Protein AF-A0A2W7A5D7-F1 (afdb_monomer_lite)

pLDDT: mean 75.1, std 20.43, range [29.75, 96.12]

Radius of gyration: 17.72 Å; chains: 1; bounding box: 40×47×45 Å

Secondary structure (DSSP, 8-state):
-B--GGGEEEEEPPPTT----SS-EEEETTEEEEEEEHHHHHHTPPP-------------S-----------EEEEEEETTTEEEEEEESS-----PPPGGGEEEPPHHHHHHTT--SEEEEE---TTSPPEEEE-HHHHT-

Sequence (142 aa):
FCLPLAMARRVILPAADDQSQGLGLTQLHQENVPLMDVADRIYQSTPLLSGSSALIPSQPASLAAAQSSPLQSILVVDSPRFGLLGLLIDGIPSLKRARQSAFSPVPATYLMMNHLRGINTLVTLGEAEPPLFLLEVDTLLL

Foldseek 3Di:
DDEDPQFWDDKAWFDPPDPPPDQAFDQDPNDTATEDEPVCLFQVPPPPPPDDDDDDDDDDDDDDDPPPPQRWMWTWTQDPVPGTHTYTDNDDDDDDDADPVQ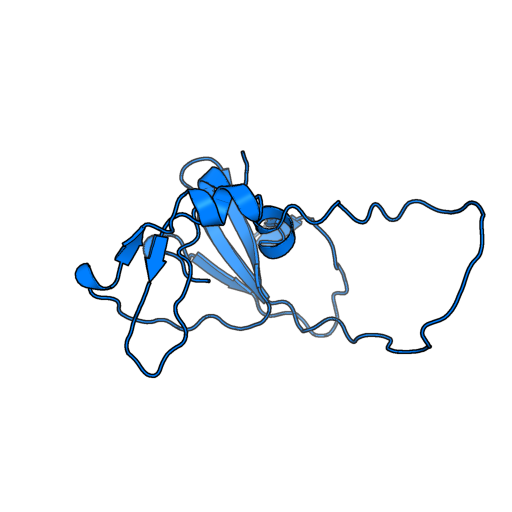KDFDDPCVCVVSVGKQFGIWGHRDPPDDIDTYGNPVTSVD

Structure (mmCIF, N/CA/C/O backbone):
data_AF-A0A2W7A5D7-F1
#
_entry.id   AF-A0A2W7A5D7-F1
#
loop_
_atom_site.group_PDB
_atom_site.id
_atom_site.type_symbol
_atom_site.label_atom_id
_atom_site.label_alt_id
_atom_site.label_comp_id
_atom_site.label_asym_id
_atom_site.label_entity_id
_atom_site.label_seq_id
_atom_site.pdbx_PDB_ins_code
_atom_site.Cartn_x
_atom_site.Cartn_y
_atom_site.Cartn_z
_atom_site.occupancy
_atom_site.B_iso_or_equiv
_atom_site.auth_seq_id
_atom_site.auth_comp_id
_atom_site.auth_asym_id
_atom_site.auth_atom_id
_atom_site.pdbx_PDB_model_num
ATOM 1 N N . PHE A 1 1 ? 2.685 5.443 4.577 1.00 90.81 1 PHE A N 1
ATOM 2 C CA . PHE A 1 1 ? 2.265 4.181 3.932 1.00 90.81 1 PHE A CA 1
ATOM 3 C C . PHE A 1 1 ? 3.191 3.045 4.344 1.00 90.81 1 PHE A C 1
ATOM 5 O O . PHE A 1 1 ? 4.313 3.319 4.757 1.00 90.81 1 PHE A O 1
ATOM 12 N N . CYS A 1 2 ? 2.737 1.796 4.268 1.00 93.62 2 CYS A N 1
ATOM 13 C CA . CYS A 1 2 ? 3.544 0.601 4.520 1.00 93.62 2 CYS A CA 1
ATOM 14 C C . CYS A 1 2 ? 3.165 -0.533 3.557 1.00 93.62 2 CYS A C 1
ATOM 16 O O . CYS A 1 2 ? 2.130 -0.478 2.902 1.00 93.62 2 CYS A O 1
ATOM 18 N N . LEU A 1 3 ? 4.012 -1.556 3.468 1.00 93.69 3 LEU A N 1
ATOM 19 C CA . LEU A 1 3 ? 3.792 -2.746 2.645 1.00 93.69 3 LEU A CA 1
ATOM 20 C C . LEU A 1 3 ? 4.443 -3.972 3.296 1.00 93.69 3 LEU A C 1
ATOM 22 O O . LEU A 1 3 ? 5.335 -3.811 4.138 1.00 93.69 3 LEU A O 1
ATOM 26 N N . PRO A 1 4 ? 4.019 -5.195 2.939 1.00 92.81 4 PRO A N 1
ATOM 27 C CA . PRO A 1 4 ? 4.643 -6.407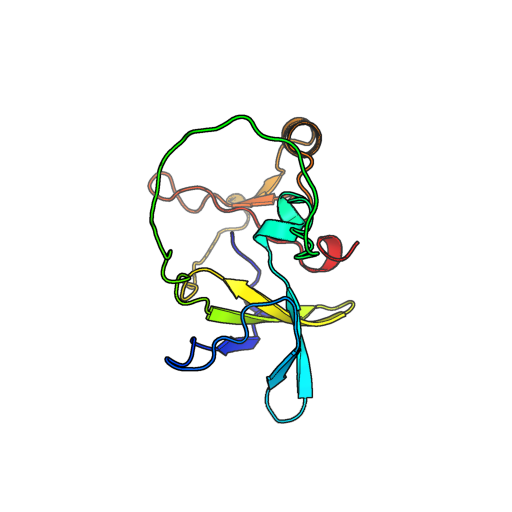 3.449 1.00 92.81 4 PRO A CA 1
ATOM 28 C C . PRO A 1 4 ? 6.107 -6.498 3.011 1.00 92.81 4 PRO A C 1
ATOM 30 O O . PRO A 1 4 ? 6.412 -6.371 1.827 1.00 92.81 4 PRO A O 1
ATOM 33 N N . LEU A 1 5 ? 7.012 -6.800 3.949 1.00 91.88 5 LEU A N 1
ATOM 34 C CA . LEU A 1 5 ? 8.445 -6.952 3.654 1.00 91.88 5 LEU A CA 1
ATOM 35 C C . LEU A 1 5 ? 8.707 -7.960 2.524 1.00 91.88 5 LEU A C 1
ATOM 37 O O . LEU A 1 5 ? 9.624 -7.760 1.741 1.00 91.88 5 LEU A O 1
ATOM 41 N N . ALA A 1 6 ? 7.888 -9.010 2.414 1.00 91.50 6 ALA A N 1
ATOM 42 C CA . ALA A 1 6 ? 8.017 -10.027 1.371 1.00 91.50 6 ALA A CA 1
ATOM 43 C C . ALA A 1 6 ? 7.894 -9.472 -0.061 1.00 91.50 6 ALA A C 1
ATOM 45 O O . ALA A 1 6 ? 8.410 -10.087 -0.987 1.00 91.50 6 ALA A O 1
ATOM 46 N N . MET A 1 7 ? 7.235 -8.321 -0.241 1.00 90.94 7 MET A N 1
ATOM 47 C CA . MET A 1 7 ? 7.134 -7.652 -1.540 1.00 90.94 7 MET A CA 1
ATOM 48 C C . MET A 1 7 ? 8.339 -6.750 -1.819 1.00 90.94 7 MET A C 1
ATOM 50 O O . MET A 1 7 ? 8.625 -6.468 -2.974 1.00 90.94 7 MET A O 1
ATOM 54 N N . ALA A 1 8 ? 9.053 -6.275 -0.795 1.00 90.94 8 ALA A N 1
ATOM 55 C CA . ALA A 1 8 ? 10.183 -5.371 -0.973 1.00 90.94 8 ALA A CA 1
ATOM 56 C C . ALA A 1 8 ? 11.430 -6.134 -1.442 1.00 90.94 8 ALA A C 1
ATOM 58 O O . ALA A 1 8 ? 11.909 -7.042 -0.764 1.00 90.94 8 ALA A O 1
ATOM 59 N N . ARG A 1 9 ? 11.999 -5.730 -2.583 1.00 89.62 9 ARG A N 1
ATOM 60 C CA . ARG A 1 9 ? 13.221 -6.328 -3.143 1.00 89.62 9 ARG A CA 1
ATOM 61 C C . ARG A 1 9 ? 14.454 -5.493 -2.852 1.00 89.62 9 ARG A C 1
ATOM 63 O O . ARG A 1 9 ? 15.475 -6.029 -2.426 1.00 89.62 9 ARG A O 1
ATOM 70 N N . ARG A 1 10 ? 14.381 -4.187 -3.117 1.00 87.31 10 ARG A N 1
ATOM 71 C CA . ARG A 1 10 ? 15.537 -3.288 -3.018 1.00 87.31 10 ARG A CA 1
ATOM 72 C C . ARG A 1 10 ? 15.103 -1.834 -2.898 1.00 87.31 10 ARG A C 1
ATOM 74 O O . ARG A 1 10 ? 14.079 -1.454 -3.445 1.00 87.31 10 ARG A O 1
ATOM 81 N N . VAL A 1 11 ? 15.926 -1.019 -2.244 1.00 87.12 11 VAL A N 1
ATOM 82 C CA . VAL A 1 11 ? 15.812 0.444 -2.260 1.00 87.12 11 VAL A CA 1
ATOM 83 C C . VAL A 1 11 ? 16.966 1.001 -3.090 1.00 87.12 11 VAL A C 1
ATOM 85 O O . VAL A 1 11 ? 18.122 0.631 -2.870 1.00 87.12 11 VAL A O 1
ATOM 88 N N . ILE A 1 12 ? 16.653 1.853 -4.058 1.00 85.56 12 ILE A N 1
ATOM 89 C CA . ILE A 1 12 ? 17.610 2.607 -4.865 1.00 85.56 12 ILE A CA 1
ATOM 90 C C . ILE A 1 12 ? 17.563 4.044 -4.358 1.00 85.56 12 ILE A C 1
ATOM 92 O O . ILE A 1 12 ? 16.501 4.666 -4.322 1.00 85.56 12 ILE A O 1
ATOM 96 N N . LEU A 1 13 ? 18.713 4.543 -3.917 1.00 81.12 13 LEU A N 1
ATOM 97 C CA . LEU A 1 13 ? 18.849 5.921 -3.467 1.00 81.12 13 LEU A CA 1
ATOM 98 C C . LEU A 1 13 ? 18.991 6.840 -4.685 1.00 81.12 13 LEU A C 1
ATOM 100 O O . LEU A 1 13 ? 19.606 6.429 -5.672 1.00 81.12 13 LEU A O 1
ATOM 104 N N . PRO A 1 14 ? 18.470 8.071 -4.616 1.00 71.25 14 PRO A N 1
ATOM 105 C CA . PRO A 1 14 ? 18.661 9.047 -5.675 1.00 71.25 14 PRO A CA 1
ATOM 106 C C . PRO A 1 14 ? 20.154 9.331 -5.843 1.00 71.25 14 PRO A C 1
ATOM 108 O O . PRO A 1 14 ? 20.849 9.681 -4.885 1.00 71.25 14 PRO A O 1
ATOM 111 N N . ALA A 1 15 ? 20.652 9.162 -7.067 1.00 62.31 15 ALA A N 1
ATOM 112 C CA . ALA A 1 15 ? 21.960 9.671 -7.443 1.00 62.31 15 ALA A CA 1
ATOM 113 C C . ALA A 1 15 ? 21.869 11.200 -7.535 1.00 62.31 15 ALA A C 1
ATOM 115 O O . ALA A 1 15 ? 20.870 11.732 -8.011 1.00 62.31 15 ALA A O 1
ATOM 116 N N . ALA A 1 16 ? 22.904 11.909 -7.087 1.00 53.22 16 ALA A N 1
ATOM 117 C CA . ALA A 1 16 ? 22.901 13.371 -6.985 1.00 53.22 16 ALA A CA 1
ATOM 118 C C . ALA A 1 16 ? 22.753 14.122 -8.329 1.00 53.22 16 ALA A C 1
ATOM 120 O O . ALA A 1 16 ? 22.679 15.347 -8.307 1.00 53.22 16 ALA A O 1
ATOM 121 N N . ASP A 1 17 ? 22.719 13.421 -9.467 1.00 47.50 17 ASP A N 1
ATOM 122 C CA . ASP A 1 17 ? 22.917 14.016 -10.795 1.00 47.50 17 ASP A CA 1
ATOM 123 C C . ASP A 1 17 ? 21.924 13.541 -11.875 1.00 47.50 17 ASP A C 1
ATOM 125 O O . ASP A 1 17 ? 22.000 13.998 -13.011 1.00 47.50 17 ASP A O 1
ATOM 129 N N . ASP A 1 18 ? 20.976 12.648 -11.557 1.00 47.59 18 ASP A N 1
ATOM 130 C CA . ASP A 1 18 ? 20.065 12.097 -12.572 1.00 47.59 18 ASP A CA 1
ATOM 131 C C . ASP A 1 18 ? 18.648 12.665 -12.413 1.00 47.59 18 ASP A C 1
ATOM 133 O O . ASP A 1 18 ? 17.798 12.147 -11.686 1.00 47.59 18 ASP A O 1
ATOM 137 N N . GLN A 1 19 ? 18.407 13.797 -13.080 1.00 44.97 19 GLN A N 1
ATOM 138 C CA . GLN A 1 19 ? 17.106 14.470 -13.152 1.00 44.97 19 GLN A CA 1
ATOM 139 C C . GLN A 1 19 ? 16.137 13.795 -14.137 1.00 44.97 19 GLN A C 1
ATOM 141 O O . GLN A 1 19 ? 15.419 14.468 -14.876 1.00 44.97 19 GLN A O 1
ATOM 146 N N . SER A 1 20 ? 16.048 12.465 -14.154 1.00 47.78 20 SER A N 1
ATOM 147 C CA . SER A 1 20 ? 14.940 11.788 -14.834 1.00 47.78 20 SER A CA 1
ATOM 148 C C . SER A 1 20 ? 13.721 11.746 -13.906 1.00 47.78 20 SER A C 1
ATOM 150 O O . SER A 1 20 ? 13.306 10.693 -13.422 1.00 47.78 20 SER A O 1
ATOM 152 N N . GLN A 1 21 ? 13.176 12.927 -13.605 1.00 48.00 21 GLN A N 1
ATOM 153 C CA . GLN A 1 21 ? 11.916 13.073 -12.886 1.00 48.00 21 GLN A CA 1
ATOM 154 C C . GLN A 1 21 ? 10.760 12.754 -13.829 1.00 48.00 21 GLN A C 1
ATOM 156 O O . GLN A 1 21 ? 10.358 13.577 -14.649 1.00 48.00 21 GLN A O 1
ATOM 161 N N . GLY A 1 22 ? 10.219 11.548 -13.715 1.00 47.97 22 GLY A N 1
ATOM 162 C CA . GLY A 1 22 ? 8.999 11.174 -14.410 1.00 47.97 22 GLY A CA 1
ATOM 163 C C . GLY A 1 22 ? 8.706 9.687 -14.306 1.00 47.97 22 GLY A C 1
ATOM 164 O O . GLY A 1 22 ? 9.617 8.868 -14.197 1.00 47.97 22 GLY A O 1
ATOM 165 N N . LEU A 1 23 ? 7.414 9.352 -14.366 1.00 52.72 23 LEU A N 1
ATOM 166 C CA . LEU A 1 23 ? 6.924 8.016 -14.711 1.00 52.72 23 LEU A CA 1
ATOM 167 C C . LEU A 1 23 ? 7.772 7.476 -15.878 1.00 52.72 23 LEU A C 1
ATOM 169 O O . LEU A 1 23 ? 7.774 8.051 -16.965 1.00 52.72 23 LEU A O 1
ATOM 173 N N . GLY A 1 24 ? 8.547 6.425 -15.632 1.00 58.00 24 GLY A N 1
ATOM 174 C CA . GLY A 1 24 ? 9.629 6.007 -16.521 1.00 58.00 24 GLY A CA 1
ATOM 175 C C . GLY A 1 24 ? 10.105 4.589 -16.231 1.00 58.00 24 GLY A C 1
ATOM 176 O O . GLY A 1 24 ? 9.426 3.828 -15.546 1.00 58.00 24 GLY A O 1
ATOM 177 N N . LEU A 1 25 ? 11.266 4.222 -16.767 1.00 55.41 25 LEU A N 1
ATOM 178 C CA . LEU A 1 25 ? 11.928 2.947 -16.499 1.00 55.41 25 LEU A CA 1
ATOM 179 C C . LEU A 1 25 ? 13.184 3.223 -15.672 1.00 55.41 25 LEU A C 1
ATOM 181 O O . LEU A 1 25 ? 13.992 4.063 -16.061 1.00 55.41 25 LEU A O 1
ATOM 185 N N . THR A 1 26 ? 13.374 2.513 -14.563 1.00 63.34 26 THR A N 1
ATOM 186 C CA . THR A 1 26 ? 14.692 2.426 -13.923 1.00 63.34 26 THR A CA 1
ATOM 187 C C . THR A 1 26 ? 15.369 1.140 -14.374 1.00 63.34 26 THR A C 1
ATOM 189 O O . THR A 1 26 ? 14.732 0.086 -14.424 1.00 63.34 26 THR A O 1
ATOM 192 N N . GLN A 1 27 ? 16.646 1.211 -14.747 1.00 58.78 27 GLN A N 1
ATOM 193 C CA . GLN A 1 27 ? 17.381 0.027 -15.172 1.00 58.78 27 GLN A CA 1
ATOM 194 C C . GLN A 1 27 ? 17.990 -0.663 -13.949 1.00 58.78 27 GLN A C 1
ATOM 196 O O . GLN A 1 27 ? 18.961 -0.186 -13.360 1.00 58.78 27 GLN A O 1
ATOM 201 N N . LEU A 1 28 ? 17.435 -1.813 -13.574 1.00 58.50 28 LEU A N 1
ATOM 202 C CA . LEU A 1 28 ? 17.959 -2.656 -12.506 1.00 58.50 28 LEU A CA 1
ATOM 203 C C . LEU A 1 28 ? 18.559 -3.919 -13.125 1.00 58.50 28 LEU A C 1
ATOM 205 O O . LEU A 1 28 ? 17.843 -4.727 -13.697 1.00 58.50 28 LEU A O 1
ATOM 209 N N . HIS A 1 29 ? 19.878 -4.102 -13.009 1.00 55.97 29 HIS A N 1
ATOM 210 C CA . HIS A 1 29 ? 20.585 -5.277 -13.551 1.00 55.97 29 HIS A CA 1
ATOM 211 C C . HIS A 1 29 ? 20.265 -5.574 -15.034 1.00 55.97 29 HIS A C 1
ATOM 213 O O . HIS A 1 29 ? 20.058 -6.724 -15.401 1.00 55.97 29 HIS A O 1
ATOM 219 N N . GLN A 1 30 ? 20.243 -4.538 -15.884 1.00 60.09 30 GLN A N 1
ATOM 220 C CA . GLN A 1 30 ? 19.884 -4.605 -17.315 1.00 60.09 30 GLN A CA 1
ATOM 221 C C . GLN A 1 30 ? 18.397 -4.866 -17.620 1.00 60.09 30 GLN A C 1
ATOM 223 O O . GLN A 1 30 ? 18.022 -4.868 -18.791 1.00 60.09 30 GLN A O 1
ATOM 228 N N . GLU A 1 31 ? 17.544 -4.994 -16.603 1.00 65.56 31 GLU A N 1
ATOM 229 C CA . GLU A 1 31 ? 16.095 -5.101 -16.753 1.00 65.56 31 GLU A CA 1
ATOM 230 C C . GLU A 1 31 ? 15.423 -3.735 -16.551 1.00 65.56 31 GLU A C 1
ATOM 232 O O . GLU A 1 31 ? 15.784 -2.962 -15.660 1.00 65.56 31 GLU A O 1
ATOM 237 N N . ASN A 1 32 ? 14.454 -3.425 -17.410 1.00 74.25 32 ASN A N 1
ATOM 238 C CA . ASN A 1 32 ? 13.683 -2.190 -17.356 1.00 74.25 32 ASN A CA 1
ATOM 239 C C . ASN A 1 32 ? 12.541 -2.342 -16.347 1.00 74.25 32 ASN A C 1
ATOM 241 O O . ASN A 1 32 ? 11.566 -3.037 -16.622 1.00 74.25 32 ASN A O 1
ATOM 245 N N . VAL A 1 33 ? 12.646 -1.673 -15.199 1.00 81.31 33 VAL A N 1
ATOM 246 C CA . VAL A 1 33 ? 11.624 -1.707 -14.150 1.00 81.31 33 VAL A CA 1
ATOM 247 C C . VAL A 1 33 ? 10.711 -0.484 -14.287 1.00 81.31 33 VAL A C 1
ATOM 249 O O . VAL A 1 33 ? 11.208 0.643 -14.191 1.00 81.31 33 VAL A O 1
ATOM 252 N N . PRO A 1 34 ? 9.394 -0.661 -14.494 1.00 82.62 34 PRO A N 1
ATOM 253 C CA . PRO A 1 34 ? 8.450 0.450 -14.556 1.00 82.62 34 PRO A CA 1
ATOM 254 C C . PRO A 1 34 ? 8.410 1.220 -13.238 1.00 82.62 34 PRO A C 1
ATOM 256 O O . PRO A 1 34 ? 8.420 0.624 -12.165 1.00 82.62 34 PRO A O 1
ATOM 259 N N . LEU A 1 35 ? 8.354 2.545 -13.323 1.00 85.00 35 LEU A N 1
ATOM 260 C CA . LEU A 1 35 ? 8.239 3.445 -12.183 1.00 85.00 35 LEU A CA 1
ATOM 261 C C . LEU A 1 35 ? 6.814 3.968 -12.046 1.00 85.00 35 LEU A C 1
ATOM 263 O O . LEU A 1 35 ? 6.174 4.351 -13.026 1.00 85.00 35 LEU A O 1
ATOM 267 N N . MET A 1 36 ? 6.347 4.034 -10.805 1.00 84.25 36 MET A N 1
ATOM 268 C CA . MET A 1 36 ? 5.035 4.542 -10.445 1.00 84.25 36 MET A CA 1
ATOM 269 C C . MET A 1 36 ? 5.145 5.507 -9.267 1.00 84.25 36 MET A C 1
ATOM 271 O O . MET A 1 36 ? 5.746 5.186 -8.239 1.00 84.25 36 MET A O 1
ATOM 275 N N . ASP A 1 37 ? 4.509 6.668 -9.407 1.00 84.62 37 ASP A N 1
ATOM 276 C CA . ASP A 1 37 ? 4.239 7.551 -8.278 1.00 84.62 37 ASP A CA 1
ATOM 277 C C . ASP A 1 37 ? 3.033 7.012 -7.497 1.00 84.62 37 ASP A C 1
ATOM 279 O O . ASP A 1 37 ? 1.918 6.905 -8.013 1.00 84.62 37 ASP A O 1
ATOM 283 N N . VAL A 1 38 ? 3.274 6.621 -6.247 1.00 83.19 38 VAL A N 1
ATOM 284 C CA . VAL A 1 38 ? 2.244 6.057 -5.370 1.00 83.19 38 VAL A CA 1
ATOM 285 C C . VAL A 1 38 ? 1.229 7.123 -4.957 1.00 83.19 38 VAL A C 1
ATOM 287 O O . VAL A 1 38 ? 0.041 6.816 -4.858 1.00 83.19 38 VAL A O 1
ATOM 290 N N . ALA A 1 39 ? 1.665 8.364 -4.733 1.00 82.56 39 ALA A N 1
ATOM 291 C CA . ALA A 1 39 ? 0.772 9.441 -4.324 1.00 82.56 39 ALA A CA 1
ATOM 292 C C . ALA A 1 39 ? -0.212 9.775 -5.451 1.00 82.56 39 ALA A C 1
ATOM 294 O O . ALA A 1 39 ? -1.419 9.835 -5.213 1.00 82.56 39 ALA A O 1
ATOM 295 N N . ASP A 1 40 ? 0.287 9.892 -6.683 1.00 83.19 40 ASP A N 1
ATOM 296 C CA . ASP A 1 40 ? -0.538 10.153 -7.867 1.00 83.19 40 ASP A CA 1
ATOM 297 C C . ASP A 1 40 ? -1.653 9.108 -8.031 1.00 83.19 40 ASP A C 1
ATOM 299 O O . ASP A 1 40 ? -2.821 9.444 -8.234 1.00 83.19 40 ASP A O 1
ATOM 303 N N . ARG A 1 41 ? -1.321 7.826 -7.834 1.00 84.69 41 ARG A N 1
ATOM 304 C CA . ARG A 1 41 ? -2.280 6.719 -7.962 1.00 84.69 41 ARG A CA 1
ATOM 305 C C . ARG A 1 41 ? -3.289 6.630 -6.825 1.00 84.69 41 ARG A C 1
ATOM 307 O O . ARG A 1 41 ? -4.456 6.347 -7.087 1.00 84.69 41 ARG A O 1
ATOM 314 N N . ILE A 1 42 ? -2.871 6.863 -5.581 1.00 85.94 42 ILE A N 1
ATOM 315 C CA . ILE A 1 42 ? -3.774 6.797 -4.420 1.00 85.94 42 ILE A CA 1
ATOM 316 C C . ILE A 1 42 ? -4.790 7.931 -4.461 1.00 85.94 42 ILE A C 1
ATOM 318 O O . ILE A 1 42 ? -5.977 7.695 -4.231 1.00 85.94 42 ILE A O 1
ATOM 322 N N . TYR A 1 43 ? -4.320 9.147 -4.737 1.00 84.31 43 TYR A N 1
ATOM 323 C CA . TYR A 1 43 ? -5.142 10.352 -4.693 1.00 84.31 43 TYR A CA 1
ATOM 324 C C . TYR A 1 43 ? -5.819 10.670 -6.029 1.00 84.31 43 TYR A C 1
ATOM 326 O O . TYR A 1 43 ? -6.626 11.594 -6.080 1.00 84.31 43 TYR A O 1
ATOM 334 N N . GLN A 1 44 ? -5.516 9.908 -7.090 1.00 71.75 44 GLN A N 1
ATOM 335 C CA . GLN A 1 44 ? -5.936 10.207 -8.463 1.00 71.75 44 GLN A CA 1
ATOM 336 C C . GLN A 1 44 ? -5.663 11.673 -8.812 1.00 71.75 44 GLN A C 1
ATOM 338 O O . GLN A 1 44 ? -6.513 12.357 -9.390 1.00 71.75 44 GLN A O 1
ATOM 343 N N . SER A 1 45 ? -4.490 12.172 -8.413 1.00 57.53 45 SER A N 1
ATOM 344 C CA . SER A 1 45 ? -4.059 13.500 -8.822 1.00 57.53 45 SER A CA 1
ATOM 345 C C . SER A 1 45 ? -4.096 13.508 -10.345 1.00 57.53 45 SER A C 1
ATOM 347 O O . SER A 1 45 ? -3.531 12.638 -11.000 1.00 57.53 45 SER A O 1
ATOM 349 N N . THR A 1 46 ? -4.885 14.410 -10.925 1.00 44.41 46 THR A N 1
ATOM 350 C CA . THR A 1 46 ? -4.977 14.546 -12.382 1.00 44.41 46 THR A CA 1
ATOM 351 C C . THR A 1 46 ? -3.553 14.580 -12.932 1.00 44.41 46 THR A C 1
ATOM 353 O O . THR A 1 46 ? -2.775 15.399 -12.430 1.00 44.41 46 THR A O 1
ATOM 356 N N . PRO A 1 47 ? -3.186 13.735 -13.916 1.00 43.19 47 PRO A N 1
ATOM 357 C CA . PRO A 1 47 ? -1.841 13.768 -14.453 1.00 43.19 47 PRO A CA 1
ATOM 358 C C . PRO A 1 47 ? -1.603 15.197 -14.925 1.00 43.19 47 PRO A C 1
ATOM 360 O O . PRO A 1 47 ? -2.345 15.705 -15.771 1.00 43.19 47 PRO A O 1
ATOM 363 N N . LEU A 1 48 ? -0.607 15.867 -14.344 1.00 46.25 48 LEU A N 1
ATOM 364 C CA . LEU A 1 48 ? -0.114 17.137 -14.856 1.00 46.25 48 LEU A CA 1
ATOM 365 C C . LEU A 1 48 ? 0.569 16.824 -16.188 1.00 46.25 48 LEU A C 1
ATOM 367 O O . LEU A 1 48 ? 1.790 16.711 -16.278 1.00 46.25 48 LEU A O 1
ATOM 371 N N . LEU A 1 49 ? -0.241 16.616 -17.228 1.00 39.28 49 LEU A N 1
ATOM 372 C CA . LEU A 1 49 ? 0.207 16.577 -18.604 1.00 39.28 49 LEU A CA 1
ATOM 373 C C . LEU A 1 49 ? 0.889 17.918 -18.859 1.00 39.28 49 LEU A C 1
ATOM 375 O O . LEU A 1 49 ? 0.238 18.945 -19.051 1.00 39.28 49 LEU A O 1
ATOM 379 N N . SER A 1 50 ? 2.219 17.897 -18.826 1.00 43.00 50 SER A N 1
ATOM 380 C CA . SER A 1 50 ? 3.052 18.962 -19.360 1.00 43.00 50 SER A CA 1
ATOM 381 C C . SER A 1 50 ? 2.811 19.008 -20.867 1.00 43.00 50 SER A C 1
ATOM 383 O O . SER A 1 50 ? 3.440 18.295 -21.643 1.00 43.00 50 SER A O 1
ATOM 385 N N . GLY A 1 51 ? 1.826 19.808 -21.262 1.00 39.19 51 GLY A N 1
ATOM 386 C CA . GLY A 1 51 ? 1.460 20.109 -22.636 1.00 39.19 51 GLY A CA 1
ATOM 387 C C . GLY A 1 51 ? 1.281 21.617 -22.769 1.00 39.19 51 GLY A C 1
ATOM 388 O O . GLY A 1 51 ? 0.480 22.227 -22.071 1.00 39.19 51 GLY A O 1
ATOM 389 N N . SER A 1 52 ? 2.093 22.216 -23.628 1.00 39.38 52 SER A N 1
ATOM 390 C CA . SER A 1 52 ? 2.263 23.656 -23.820 1.00 39.38 52 SER A CA 1
ATOM 391 C C . SER A 1 52 ? 0.973 24.423 -24.191 1.00 39.38 52 SER A C 1
ATOM 393 O O . SER A 1 52 ? 0.270 24.033 -25.115 1.00 39.38 52 SER A O 1
ATOM 395 N N . SER A 1 53 ? 0.770 25.563 -23.510 1.00 41.38 53 SER A N 1
ATOM 396 C CA . SER A 1 53 ? 0.189 26.855 -23.946 1.00 41.38 53 SER A CA 1
ATOM 397 C C . SER A 1 53 ? -1.208 26.932 -24.605 1.00 41.38 53 SER A C 1
ATOM 399 O O . SER A 1 53 ? -1.364 26.578 -25.769 1.00 41.38 53 SER A O 1
ATOM 401 N N . ALA A 1 54 ? -2.171 27.584 -23.923 1.00 34.66 54 ALA A N 1
ATOM 402 C CA . ALA A 1 54 ? -2.822 28.832 -24.386 1.00 34.66 54 ALA A CA 1
ATOM 403 C C . ALA A 1 54 ? -3.904 29.368 -23.404 1.00 34.66 54 ALA A C 1
ATOM 405 O O . ALA A 1 54 ? -4.937 28.744 -23.206 1.00 34.66 54 ALA A O 1
ATOM 406 N N . LEU A 1 55 ? -3.649 30.580 -22.880 1.00 40.50 55 LEU A N 1
ATOM 407 C CA . LEU A 1 55 ? -4.576 31.703 -22.604 1.00 40.50 55 LEU A CA 1
ATOM 408 C C . LEU A 1 55 ? -5.823 31.488 -21.707 1.00 40.50 55 LEU A C 1
ATOM 410 O O . LEU A 1 55 ? -6.841 30.992 -22.172 1.00 40.50 55 LEU A O 1
ATOM 414 N N . ILE A 1 56 ? -5.793 32.036 -20.476 1.00 34.38 56 ILE A N 1
ATOM 415 C CA . ILE A 1 56 ? -6.589 33.200 -19.980 1.00 34.38 56 ILE A CA 1
ATOM 416 C C . ILE A 1 56 ? -6.168 33.517 -18.514 1.00 34.38 56 ILE A C 1
ATOM 418 O O . ILE A 1 56 ? -5.870 32.584 -17.767 1.00 34.38 56 ILE A O 1
ATOM 422 N N . PRO A 1 57 ? -6.099 34.800 -18.077 1.00 51.66 57 PRO A N 1
ATOM 423 C CA . PRO A 1 57 ? -5.408 35.207 -16.852 1.00 51.66 57 PRO A CA 1
ATOM 424 C C . PRO A 1 57 ? -6.349 35.612 -15.702 1.00 51.66 57 PRO A C 1
ATOM 426 O O . PRO A 1 57 ? -7.214 36.464 -15.876 1.00 51.66 57 PRO A O 1
ATOM 429 N N . SER A 1 58 ? -6.080 35.116 -14.490 1.00 36.28 58 SER A N 1
ATOM 430 C CA . SER A 1 58 ? -6.343 35.859 -13.242 1.00 36.28 58 SER A CA 1
ATOM 431 C C . SER A 1 58 ? -5.472 35.312 -12.100 1.00 36.28 58 SER A C 1
ATOM 433 O O . SER A 1 58 ? -5.637 34.194 -11.628 1.00 36.28 58 SER A O 1
ATOM 435 N N . GLN A 1 59 ? -4.497 36.134 -11.733 1.00 43.06 59 GLN A N 1
ATOM 436 C CA . GLN A 1 59 ? -3.391 35.990 -10.773 1.00 43.06 59 GLN A CA 1
ATOM 437 C C . GLN A 1 59 ? -3.789 36.672 -9.425 1.00 43.06 59 GLN A C 1
ATOM 439 O O . GLN A 1 59 ? -4.839 37.319 -9.431 1.00 43.06 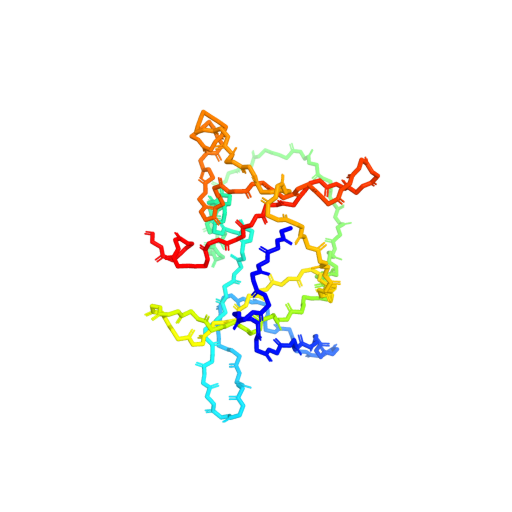59 GLN A O 1
ATOM 444 N N . PRO A 1 60 ? -3.023 36.673 -8.297 1.00 48.75 60 PRO A N 1
ATOM 445 C CA . PRO A 1 60 ? -1.775 35.970 -7.930 1.00 48.75 60 PRO A CA 1
ATOM 446 C C . PRO A 1 60 ? -1.801 35.219 -6.572 1.00 48.75 60 PRO A C 1
ATOM 448 O O . PRO A 1 60 ? -2.335 35.703 -5.581 1.00 48.75 60 PRO A O 1
ATOM 451 N N . ALA A 1 61 ? -0.994 34.164 -6.459 1.00 35.16 61 ALA A N 1
ATOM 452 C CA . ALA A 1 61 ? -0.140 33.942 -5.283 1.00 35.16 61 ALA A CA 1
ATOM 453 C C . ALA A 1 61 ? 1.201 33.398 -5.807 1.00 35.16 61 ALA A C 1
ATOM 455 O O . ALA A 1 61 ? 1.294 32.270 -6.266 1.00 35.16 61 ALA A O 1
ATOM 456 N N . SER A 1 62 ? 2.116 34.309 -6.130 1.00 32.69 62 SER A N 1
ATOM 457 C CA . SER A 1 62 ? 3.344 34.561 -5.362 1.00 32.69 62 SER A CA 1
ATOM 458 C C . SER A 1 62 ? 4.421 33.481 -5.540 1.00 32.69 62 SER A C 1
ATOM 460 O O . SER A 1 62 ? 4.485 32.501 -4.813 1.00 32.69 62 SER A O 1
ATOM 462 N N . LEU A 1 63 ? 5.236 33.717 -6.573 1.00 33.34 63 LEU A N 1
ATOM 463 C CA . LEU A 1 63 ? 6.701 33.652 -6.606 1.00 33.34 63 LEU A CA 1
ATOM 464 C C . LEU A 1 63 ? 7.422 32.550 -5.810 1.00 33.34 63 LEU A C 1
ATOM 466 O O . LEU A 1 63 ? 7.470 32.555 -4.587 1.00 33.34 63 LEU A O 1
ATOM 470 N N . ALA A 1 64 ? 8.202 31.790 -6.581 1.00 35.25 64 ALA A N 1
ATOM 471 C CA . ALA A 1 64 ? 9.533 31.323 -6.215 1.00 35.25 64 ALA A CA 1
ATOM 472 C C . ALA A 1 64 ? 9.614 30.327 -5.051 1.00 35.25 64 ALA A C 1
ATOM 474 O O . ALA A 1 64 ? 10.059 30.631 -3.951 1.00 35.25 64 ALA A O 1
ATOM 475 N N . ALA A 1 65 ? 9.412 29.064 -5.396 1.00 29.75 65 ALA A N 1
ATOM 476 C CA . ALA A 1 65 ? 10.457 28.105 -5.103 1.00 29.75 65 ALA A CA 1
ATOM 477 C C . ALA A 1 65 ? 10.679 27.293 -6.376 1.00 29.75 65 ALA A C 1
ATOM 479 O O . ALA A 1 65 ? 9.785 26.582 -6.829 1.00 29.75 65 ALA A O 1
ATOM 480 N N . ALA A 1 66 ? 11.876 27.391 -6.952 1.00 34.03 66 ALA A N 1
ATOM 481 C CA . ALA A 1 66 ? 12.479 26.209 -7.540 1.00 34.03 66 ALA A CA 1
ATOM 482 C C . ALA A 1 66 ? 12.516 25.193 -6.393 1.00 34.03 66 ALA A C 1
ATOM 484 O O . ALA A 1 66 ? 13.415 25.235 -5.555 1.00 34.03 66 ALA A O 1
ATOM 485 N N . GLN A 1 67 ? 11.434 24.429 -6.228 1.00 35.19 67 GLN A N 1
ATOM 486 C CA . GLN A 1 67 ? 11.373 23.407 -5.205 1.00 35.19 67 GLN A CA 1
ATOM 487 C C . GLN A 1 67 ? 12.359 22.368 -5.684 1.00 35.19 67 GLN A C 1
ATOM 489 O O . GLN A 1 67 ? 12.078 21.646 -6.635 1.00 35.19 67 GLN A O 1
ATOM 494 N N . SER A 1 68 ? 13.551 22.392 -5.089 1.00 36.34 68 SER A N 1
ATOM 495 C CA . SER A 1 68 ? 14.479 21.281 -5.112 1.00 36.34 68 SER A CA 1
ATOM 496 C C . SER A 1 68 ? 13.642 20.040 -4.884 1.00 36.34 68 SER A C 1
ATOM 498 O O . SER A 1 68 ? 13.118 19.838 -3.786 1.00 36.34 68 SER A O 1
ATOM 500 N N . SER A 1 69 ? 13.422 19.297 -5.959 1.00 49.09 69 SER A N 1
ATOM 501 C CA . SER A 1 69 ? 12.661 18.069 -5.935 1.00 49.09 69 SER A CA 1
ATOM 502 C C . SER A 1 69 ? 13.216 17.241 -4.786 1.00 49.09 69 SER A C 1
ATOM 504 O O . SER A 1 69 ? 14.436 17.036 -4.755 1.00 49.09 69 SER A O 1
ATOM 506 N N . PRO A 1 70 ? 12.396 16.851 -3.792 1.00 56.44 70 PRO A N 1
ATOM 507 C CA . PRO A 1 70 ? 12.904 16.044 -2.699 1.00 56.44 70 PRO A CA 1
ATOM 508 C C . PRO A 1 70 ? 13.596 14.831 -3.316 1.00 56.44 70 PRO A C 1
ATOM 510 O O . PRO A 1 70 ? 13.139 14.303 -4.327 1.00 56.44 70 PRO A O 1
ATOM 513 N N . LEU A 1 71 ? 14.743 14.455 -2.760 1.00 60.44 71 LEU A N 1
ATOM 514 C CA . LEU A 1 71 ? 15.522 13.298 -3.185 1.00 60.44 71 LEU A CA 1
ATOM 515 C C . LEU A 1 71 ? 14.621 12.047 -3.132 1.00 60.44 71 LEU A C 1
ATOM 517 O O . LEU A 1 71 ? 14.497 11.410 -2.088 1.00 60.44 71 LEU A O 1
ATOM 521 N N . GLN A 1 72 ? 13.972 11.715 -4.250 1.00 76.38 72 GLN A N 1
ATOM 522 C CA . GLN A 1 72 ? 13.045 10.593 -4.350 1.00 76.38 72 GLN A CA 1
ATOM 523 C C . GLN A 1 72 ? 13.847 9.297 -4.432 1.00 76.38 72 GLN A C 1
ATOM 525 O O . GLN A 1 72 ? 14.675 9.105 -5.319 1.00 76.38 72 GLN A O 1
ATOM 530 N N . SER A 1 73 ? 13.618 8.403 -3.475 1.00 84.94 73 SER A N 1
ATOM 531 C CA . SER A 1 73 ? 14.155 7.045 -3.519 1.00 84.94 73 SER A CA 1
ATOM 532 C C . SER A 1 73 ? 13.194 6.144 -4.287 1.00 84.94 73 SER A C 1
ATOM 534 O O . SER A 1 73 ? 11.989 6.383 -4.308 1.00 84.94 73 SER A O 1
ATOM 536 N N . ILE A 1 74 ? 13.717 5.087 -4.903 1.00 88.19 74 ILE A N 1
ATOM 537 C CA . ILE A 1 74 ? 12.899 4.089 -5.596 1.00 88.19 74 ILE A CA 1
ATOM 538 C C . ILE A 1 74 ? 12.891 2.819 -4.757 1.00 88.19 74 ILE A C 1
ATOM 540 O O . ILE A 1 74 ? 13.932 2.201 -4.530 1.00 88.19 74 ILE A O 1
ATOM 544 N N . LEU A 1 75 ? 11.713 2.398 -4.312 1.00 90.19 75 LEU A N 1
ATOM 545 C CA . LEU A 1 75 ? 11.513 1.085 -3.718 1.00 90.19 75 LEU A CA 1
ATOM 546 C C . LEU A 1 75 ? 11.077 0.107 -4.803 1.00 90.19 75 LEU A C 1
ATOM 548 O O . LEU A 1 75 ? 9.968 0.188 -5.319 1.00 90.19 75 LEU A O 1
ATOM 552 N N . VAL A 1 76 ? 11.947 -0.841 -5.124 1.00 90.69 76 VAL A N 1
ATOM 553 C CA . VAL A 1 76 ? 11.635 -1.940 -6.032 1.00 90.69 76 VAL A CA 1
ATOM 554 C C . VAL A 1 76 ? 10.834 -2.982 -5.266 1.00 90.69 76 VAL A C 1
ATOM 556 O O . VAL A 1 76 ? 11.310 -3.534 -4.265 1.00 90.69 76 VAL A O 1
ATOM 559 N N . VAL A 1 77 ? 9.629 -3.249 -5.749 1.00 91.62 77 VAL A N 1
ATOM 560 C CA . VAL A 1 77 ? 8.706 -4.243 -5.219 1.00 91.62 77 VAL A CA 1
ATOM 561 C C . VAL A 1 77 ? 8.418 -5.328 -6.245 1.00 91.62 77 VAL A C 1
ATOM 563 O O . VAL A 1 77 ? 8.536 -5.124 -7.450 1.00 91.62 77 VAL A O 1
ATOM 566 N N . ASP A 1 78 ? 8.037 -6.486 -5.732 1.00 90.38 78 ASP A N 1
ATOM 567 C CA . ASP A 1 78 ? 7.597 -7.646 -6.491 1.00 90.38 78 ASP A CA 1
ATOM 568 C C . ASP A 1 78 ? 6.070 -7.756 -6.372 1.00 90.38 78 ASP A C 1
ATOM 570 O O . ASP A 1 78 ? 5.533 -8.000 -5.286 1.00 90.38 78 ASP A O 1
ATOM 574 N N . SER A 1 79 ? 5.369 -7.491 -7.473 1.00 86.19 79 SER A N 1
ATOM 575 C CA . SER A 1 79 ? 3.922 -7.654 -7.594 1.00 86.19 79 SER A CA 1
ATOM 576 C C . SER A 1 79 ? 3.610 -9.027 -8.196 1.00 86.19 79 SER A C 1
ATOM 578 O O . SER A 1 79 ? 4.085 -9.339 -9.291 1.00 86.19 79 SER A O 1
ATOM 580 N N . PRO A 1 80 ? 2.724 -9.820 -7.569 1.00 83.88 80 PRO A N 1
ATOM 581 C CA . PRO A 1 80 ? 2.268 -11.087 -8.135 1.00 83.88 80 PRO A CA 1
ATOM 582 C C . PRO A 1 80 ? 1.629 -10.958 -9.524 1.00 83.88 80 PRO A C 1
ATOM 584 O O . PRO A 1 80 ? 1.622 -11.922 -10.286 1.00 83.88 80 PRO A O 1
ATOM 587 N N . ARG A 1 81 ? 1.052 -9.792 -9.848 1.00 84.81 81 ARG A N 1
ATOM 588 C CA . ARG A 1 81 ? 0.338 -9.559 -11.11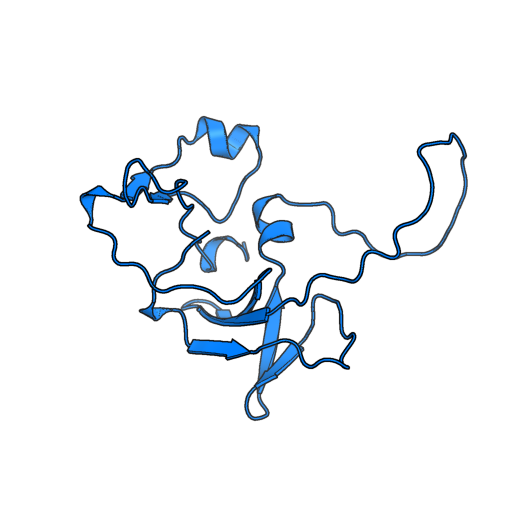3 1.00 84.81 81 ARG A CA 1
ATOM 589 C C . ARG A 1 81 ? 1.200 -8.893 -12.177 1.00 84.81 81 ARG A C 1
ATOM 591 O O . ARG A 1 81 ? 1.032 -9.200 -13.353 1.00 84.81 81 ARG A O 1
ATOM 598 N N . PHE A 1 82 ? 2.076 -7.977 -11.775 1.00 80.31 82 PHE A N 1
ATOM 599 C CA . PHE A 1 82 ? 2.802 -7.094 -12.692 1.00 80.31 82 PHE A CA 1
ATOM 600 C C . PHE A 1 82 ? 4.319 -7.324 -12.695 1.00 80.31 82 PHE A C 1
ATOM 602 O O . PHE A 1 82 ? 5.022 -6.698 -13.483 1.00 80.31 82 PHE A O 1
ATOM 609 N N . GLY A 1 83 ? 4.826 -8.231 -11.855 1.00 87.19 83 GLY A N 1
ATOM 610 C CA . GLY A 1 83 ? 6.255 -8.492 -11.714 1.00 87.19 83 GLY A CA 1
ATOM 611 C C . GLY A 1 83 ? 6.967 -7.364 -10.969 1.00 87.19 83 GLY A C 1
ATOM 612 O O . GLY A 1 83 ? 6.451 -6.829 -9.987 1.00 87.19 83 GLY A O 1
ATOM 613 N N . LEU A 1 84 ? 8.168 -7.005 -11.424 1.00 88.69 84 LEU A N 1
ATOM 614 C CA . LEU A 1 84 ? 8.962 -5.953 -10.795 1.00 88.69 84 LEU A CA 1
ATOM 615 C C . LEU A 1 84 ? 8.378 -4.567 -11.078 1.00 88.69 84 LEU A C 1
ATOM 617 O O . LEU A 1 84 ? 8.128 -4.201 -12.223 1.00 88.69 84 LEU A O 1
ATOM 621 N N . LEU A 1 85 ? 8.233 -3.770 -10.023 1.00 89.12 85 LEU A N 1
ATOM 622 C CA . LEU A 1 85 ? 7.739 -2.399 -10.084 1.00 89.12 85 LEU A CA 1
ATOM 623 C C . LEU A 1 85 ? 8.571 -1.508 -9.162 1.00 89.12 85 LEU A C 1
ATOM 625 O O . LEU A 1 85 ? 8.876 -1.881 -8.034 1.00 89.12 85 LEU A O 1
ATOM 629 N N . GLY A 1 86 ? 8.932 -0.317 -9.619 1.00 89.19 86 GLY A N 1
ATOM 630 C CA . GLY A 1 86 ? 9.567 0.709 -8.805 1.00 89.19 86 GLY A CA 1
ATOM 631 C C . GLY A 1 86 ? 8.533 1.701 -8.289 1.00 89.19 86 GLY A C 1
ATOM 632 O O . GLY A 1 86 ? 7.781 2.292 -9.057 1.00 89.19 86 GLY A O 1
ATOM 633 N N . LEU A 1 87 ? 8.506 1.894 -6.978 1.00 88.44 87 LEU A N 1
ATOM 634 C CA . LEU A 1 87 ? 7.668 2.876 -6.304 1.00 88.44 87 LEU A CA 1
ATOM 635 C C . LEU A 1 87 ? 8.516 4.090 -5.945 1.00 88.44 87 LEU A C 1
ATOM 637 O O . LEU A 1 87 ? 9.518 3.946 -5.241 1.00 88.44 87 LEU A O 1
ATOM 641 N N . LEU A 1 88 ? 8.110 5.273 -6.398 1.00 87.25 88 LEU A N 1
ATOM 642 C CA . LEU A 1 88 ? 8.729 6.525 -5.965 1.00 87.25 88 LEU A CA 1
ATOM 643 C C . LEU A 1 88 ? 8.298 6.821 -4.524 1.00 87.25 88 LEU A C 1
ATOM 645 O O . LEU A 1 88 ? 7.106 6.797 -4.211 1.00 87.25 88 LEU A O 1
ATOM 649 N N . ILE A 1 89 ? 9.272 7.051 -3.643 1.00 85.88 89 ILE A N 1
ATOM 650 C CA . ILE A 1 89 ? 9.055 7.339 -2.223 1.00 85.88 89 ILE A CA 1
ATOM 651 C C . ILE A 1 89 ? 9.932 8.504 -1.756 1.00 85.88 89 ILE A C 1
ATOM 653 O O . ILE A 1 89 ? 11.077 8.658 -2.179 1.00 85.88 89 ILE A O 1
ATOM 657 N N . ASP A 1 90 ? 9.410 9.293 -0.821 1.00 83.06 90 ASP A N 1
ATOM 658 C CA . ASP A 1 90 ? 10.037 10.542 -0.359 1.00 83.06 90 ASP A CA 1
ATOM 659 C C . ASP A 1 90 ? 11.254 10.337 0.565 1.00 83.06 90 ASP A C 1
ATOM 661 O O . ASP A 1 90 ? 11.853 11.298 1.046 1.00 83.06 90 ASP A O 1
ATOM 665 N N . GLY A 1 91 ? 11.625 9.089 0.861 1.00 82.25 91 GLY A N 1
ATOM 666 C CA . GLY A 1 91 ? 12.754 8.783 1.732 1.00 82.25 91 GLY A CA 1
ATOM 667 C C . GLY A 1 91 ? 13.007 7.292 1.912 1.00 82.25 91 GLY A C 1
ATOM 668 O O . GLY A 1 91 ? 12.326 6.446 1.336 1.00 82.25 91 GLY A O 1
ATOM 669 N N . ILE A 1 92 ? 14.002 6.961 2.735 1.00 85.00 92 ILE A N 1
ATOM 670 C CA . ILE A 1 92 ? 14.391 5.571 2.999 1.00 85.00 92 ILE A CA 1
ATOM 671 C C . ILE A 1 92 ? 13.339 4.912 3.907 1.00 85.00 92 ILE A C 1
ATOM 673 O O . ILE A 1 92 ? 13.064 5.427 4.995 1.00 85.00 92 ILE A O 1
ATOM 677 N N . PRO A 1 93 ? 12.758 3.764 3.511 1.00 89.38 93 PRO A N 1
ATOM 678 C CA . PRO A 1 93 ? 11.767 3.083 4.327 1.00 89.38 93 PRO A CA 1
ATOM 679 C C . PRO A 1 93 ? 12.421 2.468 5.569 1.00 89.38 93 PRO A C 1
ATOM 681 O O . PRO A 1 93 ? 13.560 2.003 5.537 1.00 89.38 93 PRO A O 1
ATOM 684 N N . SER A 1 94 ? 11.669 2.420 6.667 1.00 90.94 94 SER A N 1
ATOM 685 C CA . SER A 1 94 ? 12.070 1.716 7.887 1.00 90.94 94 SER A CA 1
ATOM 686 C C . SER A 1 94 ? 11.313 0.400 8.023 1.00 90.94 94 SER A C 1
ATOM 688 O O . SER A 1 94 ? 10.152 0.285 7.625 1.00 90.94 94 SER A O 1
ATOM 690 N N . LEU A 1 95 ? 11.969 -0.605 8.605 1.00 92.31 95 LEU A N 1
ATOM 691 C CA . LEU A 1 95 ? 11.329 -1.875 8.917 1.00 92.31 95 LEU A CA 1
ATOM 692 C C . LEU A 1 95 ? 10.681 -1.801 10.301 1.00 92.31 95 LEU A C 1
ATOM 694 O O . LEU A 1 95 ? 11.358 -1.543 11.295 1.00 92.31 95 LEU A O 1
ATOM 698 N N . LYS A 1 96 ? 9.378 -2.081 10.368 1.00 92.00 96 LYS A N 1
ATOM 699 C CA . LYS A 1 96 ? 8.619 -2.137 11.621 1.00 92.00 96 LYS A CA 1
ATOM 700 C C . LYS A 1 96 ? 7.873 -3.459 11.748 1.00 92.00 96 LYS A C 1
ATOM 702 O O . LYS A 1 96 ? 7.413 -4.025 10.758 1.00 92.00 96 LYS A O 1
ATOM 707 N N . ARG A 1 97 ? 7.733 -3.945 12.984 1.00 91.81 97 ARG A N 1
ATOM 708 C CA . ARG A 1 97 ? 6.970 -5.160 13.293 1.00 91.81 97 ARG A CA 1
ATOM 709 C C . ARG A 1 97 ? 5.574 -4.786 13.782 1.00 91.81 97 ARG A C 1
ATOM 711 O O . ARG A 1 97 ? 5.440 -4.160 14.826 1.00 91.81 97 ARG A O 1
ATOM 718 N N . ALA A 1 98 ? 4.552 -5.234 13.062 1.00 91.62 98 ALA A N 1
ATOM 719 C CA . ALA A 1 98 ? 3.151 -5.109 13.454 1.00 91.62 98 ALA A CA 1
ATOM 720 C C . ALA A 1 98 ? 2.620 -6.446 13.994 1.00 91.62 98 ALA A C 1
ATOM 722 O O . ALA A 1 98 ? 2.991 -7.514 13.502 1.00 91.62 98 ALA A O 1
ATOM 723 N N . ARG A 1 99 ? 1.733 -6.405 14.994 1.00 93.44 99 ARG A N 1
ATOM 724 C CA . ARG A 1 99 ? 0.915 -7.570 15.379 1.00 93.44 99 ARG A CA 1
ATOM 725 C C . ARG A 1 99 ? -0.302 -7.650 14.464 1.00 93.44 99 ARG A C 1
ATOM 727 O O . ARG A 1 99 ? -0.745 -6.624 13.972 1.00 93.44 99 ARG A O 1
ATOM 734 N N . GLN A 1 100 ? -0.905 -8.825 14.302 1.00 91.69 100 GLN A N 1
ATOM 735 C CA . GLN A 1 100 ? -2.115 -8.967 13.479 1.00 91.69 100 GLN A CA 1
ATOM 736 C C . GLN A 1 100 ? -3.284 -8.092 13.972 1.00 91.69 100 GLN A C 1
ATOM 738 O O . GLN A 1 100 ? -4.051 -7.577 13.171 1.00 91.69 100 GLN A O 1
ATOM 743 N N . SER A 1 101 ? -3.374 -7.851 15.282 1.00 94.38 101 SER A N 1
ATOM 744 C CA . SER A 1 101 ? -4.373 -6.953 15.875 1.00 94.38 101 SER A CA 1
ATOM 745 C C . SER A 1 101 ? -4.154 -5.469 15.558 1.00 94.38 101 SER A C 1
ATOM 747 O O . SER A 1 101 ? -5.013 -4.659 15.875 1.00 94.38 101 SER A O 1
ATOM 749 N N . ALA A 1 102 ? -3.003 -5.096 14.988 1.00 94.25 102 ALA A N 1
ATOM 750 C CA . ALA A 1 102 ? -2.716 -3.725 14.569 1.00 94.25 102 ALA A CA 1
ATOM 751 C C . ALA A 1 102 ? -3.385 -3.363 13.237 1.00 94.25 102 ALA A C 1
ATOM 753 O O . ALA A 1 102 ? -3.334 -2.203 12.847 1.00 94.25 102 ALA A O 1
ATOM 754 N N . PHE A 1 103 ? -3.948 -4.343 1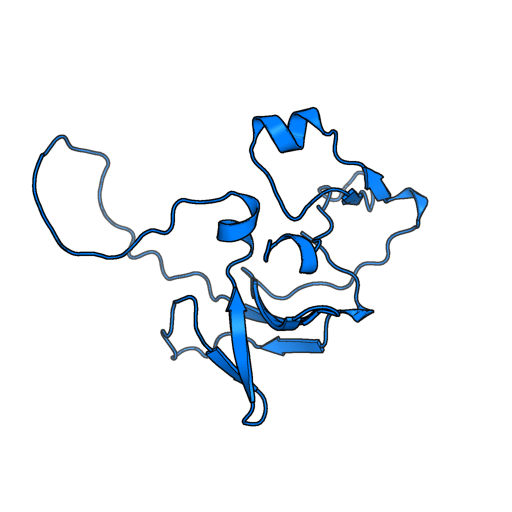2.525 1.00 95.69 103 PHE A N 1
ATOM 755 C CA . PHE A 1 103 ? -4.546 -4.162 11.209 1.00 95.69 103 PHE A CA 1
ATOM 756 C C . PHE A 1 103 ? -6.061 -4.040 11.347 1.00 95.69 103 PHE A C 1
ATOM 758 O O . PHE A 1 103 ? -6.717 -4.932 11.887 1.00 95.69 103 PHE A O 1
ATOM 765 N N . SER A 1 104 ? -6.619 -2.950 10.835 1.00 96.12 104 SER A N 1
ATOM 766 C CA . SER A 1 104 ? -8.059 -2.703 10.807 1.00 96.12 104 SER A CA 1
ATOM 767 C C . SER A 1 104 ? -8.489 -2.192 9.431 1.00 96.12 104 SER A C 1
ATOM 769 O O . SER A 1 104 ? -7.707 -1.535 8.746 1.00 96.12 104 SER A O 1
ATOM 771 N N . PRO A 1 105 ? -9.712 -2.500 8.973 1.00 95.94 105 PRO A N 1
ATOM 772 C CA . PRO A 1 105 ? -10.189 -1.996 7.694 1.00 95.94 105 PRO A CA 1
ATOM 773 C C . PRO A 1 105 ? -10.404 -0.480 7.754 1.00 95.94 105 PRO A C 1
ATOM 775 O O . PRO A 1 105 ? -10.922 0.056 8.735 1.00 95.94 105 PRO A O 1
ATOM 778 N N . VAL A 1 106 ? -10.051 0.212 6.674 1.00 94.06 106 VAL A N 1
ATOM 779 C CA . VAL A 1 106 ? -10.404 1.619 6.480 1.00 94.06 106 VAL A CA 1
ATOM 780 C C . VAL A 1 106 ? -11.904 1.699 6.170 1.00 94.06 106 VAL A C 1
ATOM 782 O O . VAL A 1 106 ? -12.387 0.948 5.319 1.00 94.06 106 VAL A O 1
ATOM 785 N N . PRO A 1 107 ? -12.670 2.598 6.816 1.00 94.19 107 PRO A N 1
ATOM 786 C CA . PRO A 1 107 ? -14.090 2.752 6.524 1.00 94.19 107 PRO A CA 1
ATOM 787 C C . PRO A 1 107 ? -14.348 3.047 5.040 1.00 94.19 107 PRO A C 1
ATOM 789 O O . PRO A 1 107 ? -13.797 3.999 4.487 1.00 94.19 107 PRO A O 1
ATOM 792 N N . ALA A 1 108 ? -15.240 2.280 4.405 1.00 90.75 108 ALA A N 1
ATOM 793 C CA . ALA A 1 108 ? -15.550 2.433 2.980 1.00 90.75 108 ALA A CA 1
ATOM 794 C C . ALA A 1 108 ? -16.022 3.854 2.624 1.00 90.75 108 ALA A C 1
ATOM 796 O O . ALA A 1 108 ? -15.627 4.395 1.595 1.00 90.75 108 ALA A O 1
ATOM 797 N N . THR A 1 109 ? -16.793 4.497 3.509 1.00 92.69 109 THR A N 1
ATOM 798 C CA . THR A 1 109 ? -17.231 5.891 3.346 1.00 92.69 109 THR A CA 1
ATOM 799 C C . THR A 1 109 ? -16.051 6.855 3.215 1.00 92.69 109 THR A C 1
ATOM 801 O O . THR A 1 109 ? -16.109 7.778 2.410 1.00 92.69 109 THR A O 1
ATOM 804 N N . TYR A 1 110 ? -14.963 6.631 3.961 1.00 91.00 110 TYR A N 1
ATOM 805 C CA . TYR A 1 110 ? -13.761 7.463 3.878 1.00 91.00 110 TYR A CA 1
ATOM 806 C C . TYR A 1 110 ? -13.049 7.286 2.533 1.00 91.00 110 TYR A C 1
ATOM 808 O O . TYR A 1 110 ? -12.661 8.277 1.915 1.00 91.00 110 TYR A O 1
ATOM 816 N N . LEU A 1 111 ? -12.928 6.040 2.061 1.00 90.44 111 LEU A N 1
ATOM 817 C CA . LEU A 1 111 ? -12.328 5.732 0.761 1.00 90.44 111 LEU A CA 1
ATOM 818 C C . LEU A 1 111 ? -13.136 6.349 -0.385 1.00 90.44 111 LEU A C 1
ATOM 820 O O . LEU A 1 111 ? -12.569 7.016 -1.244 1.00 90.44 111 LEU A O 1
ATOM 824 N N . MET A 1 112 ? -14.462 6.187 -0.361 1.00 88.62 112 MET A N 1
ATOM 825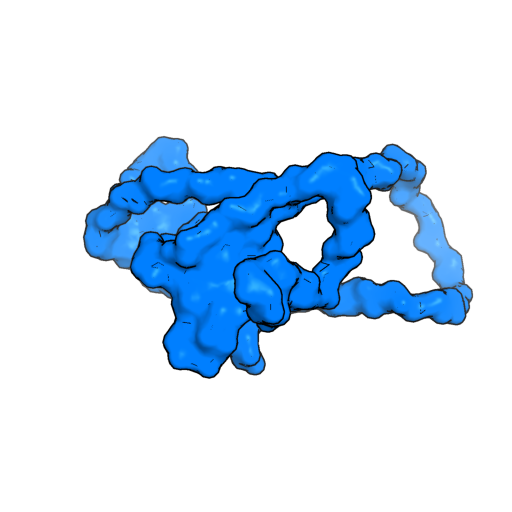 C CA . MET A 1 112 ? -15.362 6.721 -1.386 1.00 88.62 112 MET A CA 1
ATOM 826 C C . MET A 1 112 ? -15.368 8.248 -1.419 1.00 88.62 112 MET A C 1
ATOM 828 O O . MET A 1 112 ? -15.226 8.832 -2.486 1.00 88.62 112 MET A O 1
ATOM 832 N N . MET A 1 113 ? -15.492 8.899 -0.259 1.00 88.62 113 MET A N 1
ATOM 833 C CA . MET A 1 113 ? -15.582 10.359 -0.177 1.00 88.62 113 MET A CA 1
ATOM 834 C C . MET A 1 113 ? -14.313 11.059 -0.680 1.00 88.62 113 MET A C 1
ATOM 836 O O . MET A 1 113 ? -14.392 12.157 -1.222 1.00 88.62 113 MET A O 1
ATOM 840 N N . ASN A 1 114 ? -13.156 10.413 -0.526 1.00 85.81 114 ASN A N 1
ATOM 841 C CA . ASN A 1 114 ? -11.861 10.945 -0.950 1.00 85.81 114 ASN A CA 1
ATOM 842 C C . ASN A 1 114 ? -11.344 10.305 -2.252 1.00 85.81 114 ASN A C 1
ATOM 844 O O . ASN A 1 114 ? -10.201 10.546 -2.625 1.00 85.81 114 ASN A O 1
ATOM 848 N N . HIS A 1 115 ? -12.155 9.479 -2.927 1.00 87.06 115 HIS A N 1
ATOM 849 C CA . HIS A 1 115 ? -11.785 8.733 -4.139 1.00 87.06 115 HIS A CA 1
ATOM 850 C C . HIS A 1 115 ? -10.461 7.948 -4.024 1.00 87.06 115 HIS A C 1
ATOM 852 O O . HIS A 1 115 ? -9.744 7.766 -5.011 1.00 87.06 115 HIS A O 1
ATOM 858 N N . LEU A 1 116 ? -10.148 7.460 -2.822 1.00 88.00 116 LEU A N 1
ATOM 859 C CA . LEU A 1 116 ? -8.890 6.778 -2.532 1.00 88.00 116 LEU A CA 1
ATOM 860 C C . LEU A 1 116 ? -8.916 5.355 -3.082 1.00 88.00 116 LEU A C 1
ATOM 862 O O . LEU A 1 116 ? -9.896 4.625 -2.916 1.00 88.00 116 LEU A O 1
ATOM 866 N N . ARG A 1 117 ? -7.809 4.946 -3.701 1.00 88.19 117 ARG A N 1
ATOM 867 C CA . ARG A 1 117 ? -7.583 3.580 -4.191 1.00 88.19 117 ARG A CA 1
ATOM 868 C C . ARG A 1 117 ? -6.281 3.018 -3.640 1.00 88.19 117 ARG A C 1
ATOM 870 O O . ARG A 1 117 ? -5.438 3.757 -3.142 1.00 88.19 117 ARG A O 1
ATOM 877 N N . GLY A 1 118 ? -6.123 1.697 -3.712 1.00 88.12 118 GLY A N 1
ATOM 878 C CA . GLY A 1 118 ? -4.874 1.037 -3.324 1.00 88.12 118 GLY A CA 1
ATOM 879 C C . GLY A 1 118 ? -4.564 1.027 -1.831 1.00 88.12 118 GLY A C 1
ATOM 880 O O . GLY A 1 118 ? -3.461 0.643 -1.448 1.00 88.12 118 GLY A O 1
ATOM 881 N N . ILE A 1 119 ? -5.514 1.449 -0.992 1.00 91.62 119 ILE A N 1
ATOM 882 C CA . ILE A 1 119 ? -5.427 1.405 0.467 1.00 91.62 119 ILE A CA 1
ATOM 883 C C . ILE A 1 119 ? -6.783 0.998 1.042 1.00 91.62 119 ILE A C 1
ATOM 885 O O . ILE A 1 119 ? -7.783 1.685 0.859 1.00 91.62 119 ILE A O 1
ATOM 889 N N . ASN A 1 120 ? -6.837 -0.128 1.747 1.00 91.88 120 ASN A N 1
ATOM 890 C CA . ASN A 1 120 ? -8.059 -0.590 2.421 1.00 91.88 120 ASN A CA 1
ATOM 891 C C . ASN A 1 120 ? -7.838 -0.949 3.894 1.00 91.88 120 ASN A C 1
ATOM 893 O O . ASN A 1 120 ? -8.800 -1.217 4.609 1.00 91.88 120 ASN A O 1
ATOM 897 N N . THR A 1 121 ? -6.585 -0.948 4.348 1.00 95.00 121 THR A N 1
ATOM 898 C CA . THR A 1 121 ? -6.196 -1.398 5.680 1.00 95.00 121 THR A CA 1
ATOM 899 C C . THR A 1 121 ? -5.357 -0.323 6.355 1.00 95.00 121 THR A C 1
ATOM 901 O O . THR A 1 121 ? -4.391 0.195 5.791 1.00 95.00 121 THR A O 1
ATOM 904 N N . LEU A 1 122 ? -5.741 0.012 7.580 1.00 95.50 122 LEU A N 1
ATOM 905 C CA . LEU A 1 122 ? -5.032 0.884 8.495 1.00 95.50 122 LEU A CA 1
ATOM 906 C C . LEU A 1 122 ? -4.191 0.031 9.449 1.00 95.50 122 LEU A C 1
ATOM 908 O O . LEU A 1 122 ? -4.635 -1.015 9.920 1.00 95.50 122 LEU A O 1
ATOM 912 N N . VAL A 1 123 ? -2.977 0.483 9.739 1.00 95.94 123 VAL A N 1
ATOM 913 C CA . VAL A 1 123 ? -2.016 -0.186 10.614 1.00 95.94 123 VAL A CA 1
ATOM 914 C C . VAL A 1 123 ? -1.639 0.749 11.756 1.00 95.94 123 VAL A C 1
ATOM 916 O O . VAL A 1 123 ? -1.027 1.795 11.537 1.00 95.94 123 VAL A O 1
ATOM 919 N N . THR A 1 124 ? -1.975 0.360 12.984 1.00 94.56 124 THR A N 1
ATOM 920 C CA . THR A 1 124 ? -1.697 1.121 14.212 1.00 94.56 124 THR A CA 1
ATOM 921 C C . THR A 1 124 ? -0.630 0.411 15.045 1.00 94.56 124 THR A C 1
ATOM 923 O O . THR A 1 124 ? -0.905 -0.596 15.699 1.00 94.56 124 THR A O 1
ATOM 926 N N . LEU A 1 125 ? 0.608 0.910 15.016 1.00 89.88 125 LEU A N 1
ATOM 927 C CA . LEU A 1 125 ? 1.756 0.271 15.680 1.00 89.88 125 LEU A CA 1
ATOM 928 C C . LEU A 1 125 ? 1.880 0.623 17.175 1.00 89.88 125 LEU A C 1
ATOM 930 O O . LEU A 1 125 ? 2.532 -0.104 17.923 1.00 89.88 125 LEU A O 1
ATOM 934 N N . GLY A 1 126 ? 1.222 1.698 17.611 1.00 85.25 126 GLY A N 1
ATOM 935 C CA . GLY A 1 126 ? 1.130 2.160 18.995 1.00 85.25 126 GLY A CA 1
ATOM 936 C C . GLY A 1 126 ? 0.561 3.581 19.057 1.00 85.25 126 GLY A C 1
ATOM 937 O O . GLY A 1 126 ? 0.437 4.231 18.026 1.00 85.25 126 GLY A O 1
ATOM 938 N N . GLU A 1 127 ? 0.249 4.070 20.258 1.00 76.94 127 GLU A N 1
ATOM 939 C CA . GLU A 1 127 ? -0.382 5.391 20.470 1.00 76.94 127 GLU A CA 1
ATOM 940 C C . GLU A 1 127 ? 0.514 6.579 20.066 1.00 76.94 127 GLU A C 1
ATOM 942 O O . GLU A 1 127 ? 0.022 7.653 19.738 1.00 76.94 127 GLU A O 1
ATOM 947 N N . ALA A 1 128 ? 1.839 6.402 20.099 1.00 84.19 128 ALA A N 1
ATOM 948 C CA . ALA A 1 128 ? 2.803 7.468 19.812 1.00 84.19 128 ALA A CA 1
ATOM 949 C C . ALA A 1 128 ? 3.177 7.582 18.325 1.00 84.19 128 ALA A C 1
ATOM 951 O O . ALA A 1 128 ? 3.795 8.568 17.925 1.00 84.19 128 ALA A O 1
ATOM 952 N N . GLU A 1 129 ? 2.851 6.575 17.510 1.00 86.88 129 GLU A N 1
ATOM 953 C CA . GLU A 1 129 ? 3.176 6.583 16.087 1.00 86.88 129 GLU A CA 1
ATOM 954 C C . GLU A 1 129 ? 1.940 6.929 15.254 1.00 86.88 129 GLU A C 1
ATOM 956 O O . GLU A 1 129 ? 0.851 6.424 15.536 1.00 86.88 129 GLU A O 1
ATOM 961 N N . PRO A 1 130 ? 2.084 7.740 14.193 1.00 90.81 130 PRO A N 1
ATOM 962 C CA . PRO A 1 130 ? 0.976 7.979 13.285 1.00 90.81 130 PRO A CA 1
ATOM 963 C C . PRO A 1 130 ? 0.538 6.659 12.630 1.00 90.81 130 PRO A C 1
ATOM 965 O O . PRO A 1 130 ? 1.388 5.824 12.289 1.00 90.81 130 PRO A O 1
ATOM 968 N N . PRO A 1 131 ? -0.773 6.459 12.419 1.00 92.06 131 PRO A N 1
ATOM 969 C CA . PRO A 1 131 ? -1.261 5.273 11.742 1.00 92.06 131 PRO A CA 1
ATOM 970 C C . PRO A 1 131 ? -0.769 5.248 10.292 1.00 92.06 131 PRO A C 1
ATOM 972 O O . PRO A 1 131 ? -0.610 6.279 9.636 1.00 92.06 131 PRO A O 1
ATOM 975 N N . LEU A 1 132 ? -0.528 4.047 9.781 1.00 94.00 132 LEU A N 1
ATOM 976 C CA . LEU A 1 132 ? -0.020 3.827 8.432 1.00 94.00 132 LEU A CA 1
ATOM 977 C C . LEU A 1 132 ? -1.088 3.137 7.591 1.00 94.00 132 LEU A C 1
ATOM 979 O O . LEU A 1 132 ? -1.722 2.197 8.050 1.00 94.00 132 LEU A O 1
ATOM 983 N N . PHE A 1 133 ? -1.256 3.548 6.340 1.00 94.62 133 PHE A N 1
ATOM 984 C CA . PHE A 1 133 ? -2.054 2.783 5.383 1.00 94.62 133 PHE A CA 1
ATOM 985 C C . PHE A 1 133 ? -1.206 1.690 4.738 1.00 94.62 133 PHE A C 1
ATOM 987 O O . PHE A 1 133 ? -0.098 1.971 4.263 1.00 94.62 133 PHE A O 1
ATOM 994 N N . LEU A 1 134 ? -1.739 0.470 4.714 1.00 94.44 134 LEU A N 1
ATOM 995 C CA . LEU A 1 134 ? -1.164 -0.653 3.989 1.00 94.44 134 LEU A CA 1
ATOM 996 C C . LEU A 1 134 ? -1.466 -0.496 2.495 1.00 94.44 134 LEU A C 1
ATOM 998 O O . LEU A 1 134 ? -2.627 -0.367 2.108 1.00 94.44 134 LEU A O 1
ATOM 1002 N N . LEU A 1 135 ? -0.413 -0.504 1.683 1.00 93.00 135 LEU A N 1
ATOM 1003 C CA . LEU A 1 135 ? -0.490 -0.404 0.232 1.00 93.00 135 LEU A CA 1
ATOM 1004 C C . LEU A 1 135 ? -0.860 -1.743 -0.390 1.00 93.00 135 LEU A C 1
ATOM 1006 O O . LEU A 1 135 ? -0.195 -2.756 -0.169 1.00 93.00 135 LEU A O 1
ATOM 1010 N N . GLU A 1 136 ? -1.860 -1.703 -1.255 1.00 90.88 136 GLU A N 1
ATOM 1011 C CA . GLU A 1 136 ? -2.235 -2.791 -2.142 1.00 90.88 136 GLU A CA 1
ATOM 1012 C C . GLU A 1 136 ? -1.725 -2.497 -3.553 1.00 90.88 136 GLU A C 1
ATOM 1014 O O . GLU A 1 136 ? -2.412 -1.910 -4.388 1.00 90.88 136 GLU A O 1
ATOM 1019 N N . VAL A 1 137 ? -0.481 -2.896 -3.824 1.00 87.50 137 VAL A N 1
ATOM 1020 C CA . VAL A 1 137 ? 0.205 -2.593 -5.094 1.00 87.50 137 VAL A CA 1
ATOM 1021 C C . VAL A 1 137 ? -0.594 -3.078 -6.308 1.00 87.50 137 VAL A C 1
ATOM 1023 O O . VAL A 1 137 ? -0.693 -2.378 -7.312 1.00 87.50 137 VAL A O 1
ATOM 1026 N N . ASP A 1 138 ? -1.229 -4.243 -6.194 1.00 85.38 138 ASP A N 1
ATOM 1027 C CA . ASP A 1 138 ? -1.995 -4.845 -7.283 1.00 85.38 138 ASP A CA 1
ATOM 1028 C C . ASP A 1 138 ? -3.289 -4.093 -7.619 1.00 85.38 138 ASP A C 1
ATOM 1030 O O . ASP A 1 138 ? -3.793 -4.237 -8.733 1.00 85.38 138 ASP A O 1
ATOM 1034 N N . THR A 1 139 ? -3.846 -3.322 -6.677 1.00 84.31 139 THR A N 1
ATOM 1035 C CA . THR A 1 139 ? -5.065 -2.530 -6.896 1.00 84.31 139 THR A CA 1
ATOM 1036 C C . THR A 1 139 ? -4.761 -1.084 -7.283 1.00 84.31 139 THR A C 1
ATOM 1038 O O . THR A 1 139 ? -5.626 -0.430 -7.857 1.00 84.31 139 THR A O 1
ATOM 1041 N N . LEU A 1 140 ? -3.532 -0.597 -7.060 1.00 80.19 140 LEU A N 1
ATOM 1042 C CA . LEU A 1 140 ? -3.069 0.712 -7.553 1.00 80.19 140 LEU A CA 1
ATOM 1043 C C . LEU A 1 140 ? -2.959 0.789 -9.082 1.00 80.19 140 LEU A C 1
ATOM 1045 O O . LEU A 1 140 ? -2.994 1.881 -9.646 1.00 80.19 140 LEU A O 1
ATOM 1049 N N . LEU A 1 141 ? -2.798 -0.358 -9.742 1.00 74.12 141 LEU A N 1
ATOM 1050 C CA . LEU A 1 141 ? -2.617 -0.473 -11.190 1.00 74.12 141 LEU A CA 1
ATOM 1051 C C . LEU A 1 141 ? -3.911 -0.855 -11.941 1.00 74.12 141 LEU A C 1
ATOM 1053 O O . LEU A 1 141 ? -3.843 -1.189 -13.124 1.00 74.12 141 LEU A O 1
ATOM 1057 N N . LEU A 1 142 ? -5.072 -0.819 -11.267 1.00 70.56 142 LEU A N 1
ATOM 1058 C CA . LEU A 1 142 ? -6.408 -1.100 -11.825 1.00 70.56 142 LEU A CA 1
ATOM 1059 C C . LEU A 1 142 ? -7.258 0.170 -11.983 1.00 70.56 142 LEU A C 1
ATOM 1061 O O . LEU A 1 142 ? -7.889 0.297 -13.054 1.00 70.56 142 LEU A O 1
#